Protein AF-A0A401I6B5-F1 (afdb_monomer)

pLDDT: mean 83.32, std 14.72, range [42.75, 95.06]

Mean predicted aligned error: 6.17 Å

Radius of gyration: 12.53 Å; Cα contacts (8 Å, |Δi|>4): 31; chains: 1; bounding box: 25×15×36 Å

Solvent-accessible surface area (backbone atoms only — not comparable to full-atom values): 3257 Å² total; per-residue (Å²): 131,85,87,80,86,69,74,68,53,75,65,54,50,53,49,47,52,52,30,52,52,49,49,69,36,79,89,53,55,69,66,60,28,52,50,31,47,52,53,44,52,48,53,54,52,50,31,48,52,53,58,63,69,74,107

Sequence (55 aa):
MERMTVKVTQGELQELKKLVSIIKNVRLPLSQRRIAKSQYESIIKHAKHCDRLTM

Nearest PDB structures (foldseek):
  8txr-assembly1_d  TM=7.833E-01  e=1.398E+00  Escherichia coli
  4n84-assembly1_A  TM=7.723E-01  e=1.849E+00  Homo sapiens
  5h1n-assembly1_B  TM=8.485E-01  e=7.470E+00  Shigella flexneri
  9had-assembly2_B  TM=6.291E-01  e=4.582E+00  Dermatophagoides farinae

Structure (mmCIF, N/CA/C/O backbone):
data_AF-A0A401I6B5-F1
#
_entry.id   AF-A0A401I6B5-F1
#
loop_
_atom_site.group_PDB
_atom_site.id
_atom_site.type_symbol
_atom_site.label_atom_id
_atom_site.label_alt_id
_atom_site.label_comp_id
_atom_site.label_asym_id
_atom_site.label_entity_id
_atom_site.label_seq_id
_atom_site.pdbx_PDB_ins_code
_atom_site.Cartn_x
_atom_site.Cartn_y
_atom_site.Cartn_z
_atom_site.occupancy
_atom_site.B_iso_or_equiv
_atom_site.auth_seq_id
_atom_site.auth_comp_id
_atom_site.auth_asym_id
_atom_site.auth_atom_id
_atom_site.pdbx_PDB_model_num
ATOM 1 N N . MET A 1 1 ? -14.088 3.273 -14.720 1.00 46.47 1 MET A N 1
ATOM 2 C CA . MET A 1 1 ? -12.859 3.117 -13.912 1.00 46.47 1 MET A CA 1
ATOM 3 C C . MET A 1 1 ? -11.856 2.362 -14.760 1.00 46.47 1 MET A C 1
ATOM 5 O O . MET A 1 1 ? -11.996 1.154 -14.910 1.00 46.47 1 MET A O 1
ATOM 9 N N . GLU A 1 2 ? -10.922 3.066 -15.391 1.00 50.66 2 GLU A N 1
ATOM 10 C CA . GLU A 1 2 ? -9.865 2.422 -16.173 1.00 50.66 2 GLU A CA 1
ATOM 11 C C . GLU A 1 2 ? -8.996 1.573 -15.238 1.00 50.66 2 GLU A C 1
ATOM 13 O O . GLU A 1 2 ? -8.498 2.051 -14.215 1.00 50.66 2 GLU A O 1
ATOM 18 N N . ARG A 1 3 ? -8.872 0.279 -15.547 1.00 60.12 3 ARG A N 1
ATOM 19 C CA . ARG A 1 3 ? -7.965 -0.618 -14.830 1.00 60.12 3 ARG A CA 1
ATOM 20 C C . ARG A 1 3 ? -6.561 -0.317 -15.327 1.00 60.12 3 ARG A C 1
ATOM 22 O O . ARG A 1 3 ? -6.191 -0.720 -16.421 1.00 60.12 3 ARG A O 1
ATOM 29 N N . MET A 1 4 ? -5.811 0.431 -14.531 1.00 67.69 4 MET A N 1
ATOM 30 C CA . MET A 1 4 ? -4.444 0.797 -14.857 1.00 67.69 4 MET A CA 1
ATOM 31 C C . MET A 1 4 ? -3.471 -0.238 -14.292 1.00 67.69 4 MET A C 1
ATOM 33 O O . MET A 1 4 ? -3.408 -0.432 -13.078 1.00 67.69 4 MET A O 1
ATOM 37 N N . THR A 1 5 ? -2.710 -0.880 -15.173 1.00 70.62 5 THR A N 1
ATOM 38 C CA . THR A 1 5 ? -1.623 -1.792 -14.799 1.00 70.62 5 THR A CA 1
ATOM 39 C C . THR A 1 5 ? -0.329 -0.987 -14.720 1.00 70.62 5 THR A C 1
ATOM 41 O O . THR A 1 5 ? 0.002 -0.273 -15.660 1.00 70.62 5 THR A O 1
ATOM 44 N N . VAL A 1 6 ? 0.385 -1.067 -13.596 1.00 75.94 6 VAL A N 1
ATOM 45 C CA . VAL A 1 6 ? 1.661 -0.367 -13.374 1.00 75.94 6 VAL A CA 1
ATOM 46 C C . VAL A 1 6 ? 2.720 -1.413 -13.056 1.00 75.94 6 VAL A C 1
ATOM 48 O O . VAL A 1 6 ? 2.463 -2.300 -12.237 1.00 75.94 6 VAL A O 1
ATOM 51 N N . LYS A 1 7 ? 3.891 -1.334 -13.6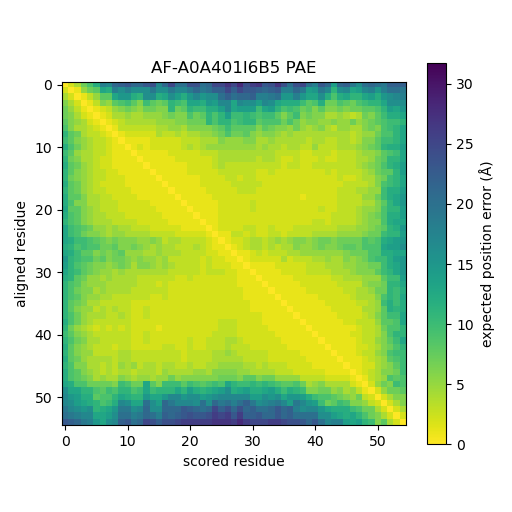96 1.00 81.94 7 LYS A N 1
ATOM 52 C CA . LYS A 1 7 ? 5.018 -2.203 -13.353 1.00 81.94 7 LYS A CA 1
ATOM 53 C C . LYS A 1 7 ? 5.629 -1.716 -12.046 1.00 81.94 7 LYS A C 1
ATOM 55 O O . LYS A 1 7 ? 5.945 -0.543 -11.897 1.00 81.94 7 LYS A O 1
ATOM 60 N N . VAL A 1 8 ? 5.762 -2.629 -11.096 1.00 82.56 8 VAL A N 1
ATOM 61 C CA . VAL A 1 8 ? 6.359 -2.380 -9.783 1.00 82.56 8 VAL A CA 1
ATOM 62 C C . VAL A 1 8 ? 7.398 -3.455 -9.516 1.00 82.56 8 VAL A C 1
ATOM 64 O O . VAL A 1 8 ? 7.277 -4.585 -9.999 1.00 82.56 8 VAL A O 1
ATOM 67 N N . THR A 1 9 ? 8.411 -3.121 -8.731 1.00 87.50 9 THR A N 1
ATOM 68 C CA . THR A 1 9 ? 9.376 -4.106 -8.244 1.00 87.50 9 THR A CA 1
ATOM 69 C C . THR A 1 9 ? 8.714 -5.086 -7.266 1.00 87.50 9 THR A C 1
ATOM 71 O O . THR A 1 9 ? 7.647 -4.829 -6.700 1.00 87.50 9 THR A O 1
ATOM 74 N N . GLN A 1 10 ? 9.358 -6.230 -7.016 1.00 87.25 10 GLN A N 1
ATOM 75 C CA . GLN A 1 10 ? 8.859 -7.209 -6.044 1.00 87.25 10 GLN A CA 1
ATOM 76 C C . GLN A 1 10 ? 8.753 -6.623 -4.623 1.00 87.25 10 GLN A C 1
ATOM 78 O O . GLN A 1 10 ? 7.815 -6.958 -3.896 1.00 87.25 10 GLN A O 1
ATOM 83 N N . GLY A 1 11 ? 9.679 -5.736 -4.241 1.00 88.44 11 GLY A N 1
ATOM 84 C CA . GLY A 1 11 ? 9.649 -5.034 -2.955 1.00 88.44 11 GLY A CA 1
ATOM 85 C C . GLY A 1 11 ? 8.434 -4.116 -2.836 1.00 88.44 11 GLY A C 1
ATOM 86 O O . GLY A 1 11 ? 7.657 -4.238 -1.889 1.00 88.44 11 GLY A O 1
ATOM 87 N N . GLU A 1 12 ? 8.197 -3.283 -3.851 1.00 87.19 12 GLU A N 1
ATOM 88 C CA . GLU A 1 12 ? 7.019 -2.411 -3.911 1.00 87.19 12 GLU A CA 1
ATOM 89 C C . GLU A 1 12 ? 5.714 -3.212 -3.902 1.00 87.19 12 GLU A C 1
ATOM 91 O O . GLU A 1 12 ? 4.767 -2.844 -3.211 1.00 87.19 12 GLU A O 1
ATOM 96 N N . LEU A 1 13 ? 5.653 -4.355 -4.596 1.00 89.06 13 LEU A N 1
ATOM 97 C CA . LEU A 1 13 ? 4.473 -5.222 -4.572 1.00 89.06 13 LEU A CA 1
ATOM 98 C C . LEU A 1 13 ? 4.171 -5.757 -3.163 1.00 89.06 13 LEU A C 1
ATOM 100 O O . LEU A 1 13 ? 3.004 -5.817 -2.762 1.00 89.06 13 LEU A O 1
ATOM 104 N N . GLN A 1 14 ? 5.193 -6.168 -2.408 1.00 93.00 14 G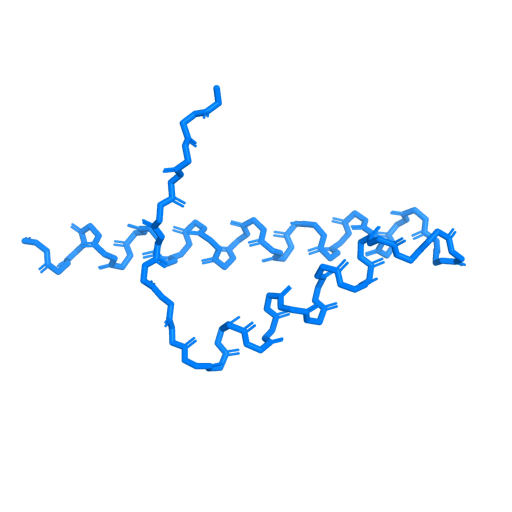LN A N 1
ATOM 105 C CA . GLN A 1 14 ? 5.008 -6.616 -1.026 1.00 93.00 14 GLN A CA 1
ATOM 106 C C . GLN A 1 14 ? 4.542 -5.470 -0.122 1.00 93.00 14 GLN A C 1
ATOM 108 O O . GLN A 1 14 ? 3.630 -5.666 0.685 1.00 93.00 14 GLN A O 1
ATOM 113 N N . GLU A 1 15 ? 5.115 -4.280 -0.289 1.00 91.69 15 GLU A N 1
ATOM 114 C CA . GLU A 1 15 ? 4.719 -3.075 0.441 1.00 91.69 15 GLU A CA 1
ATOM 115 C C . GLU A 1 15 ? 3.250 -2.718 0.163 1.00 91.69 15 GLU A C 1
ATOM 117 O O . GLU A 1 15 ? 2.446 -2.579 1.085 1.00 91.69 15 GLU A O 1
ATOM 122 N N . LEU A 1 16 ? 2.848 -2.687 -1.113 1.00 92.44 16 LEU A N 1
ATOM 123 C CA . LEU A 1 16 ? 1.470 -2.423 -1.532 1.00 92.44 16 LEU A CA 1
ATOM 124 C C . LEU A 1 16 ? 0.487 -3.429 -0.915 1.00 92.44 16 LEU A C 1
ATOM 126 O O . LEU A 1 16 ? -0.584 -3.035 -0.451 1.00 92.44 16 LEU A O 1
ATOM 130 N N . LYS A 1 17 ? 0.845 -4.720 -0.846 1.00 93.31 17 LYS A N 1
ATOM 131 C CA . LYS A 1 17 ? 0.018 -5.746 -0.181 1.00 93.31 17 LYS A CA 1
ATOM 132 C C . LYS A 1 17 ? -0.146 -5.472 1.318 1.00 93.31 17 LYS A C 1
ATOM 134 O O . LYS A 1 17 ? -1.265 -5.577 1.828 1.00 93.31 17 LYS A O 1
ATOM 139 N N . LYS A 1 18 ? 0.930 -5.091 2.018 1.00 94.12 18 LYS A N 1
ATOM 140 C CA . LYS A 1 18 ? 0.873 -4.715 3.444 1.00 94.12 18 LYS A CA 1
ATOM 141 C C . LYS A 1 18 ? -0.025 -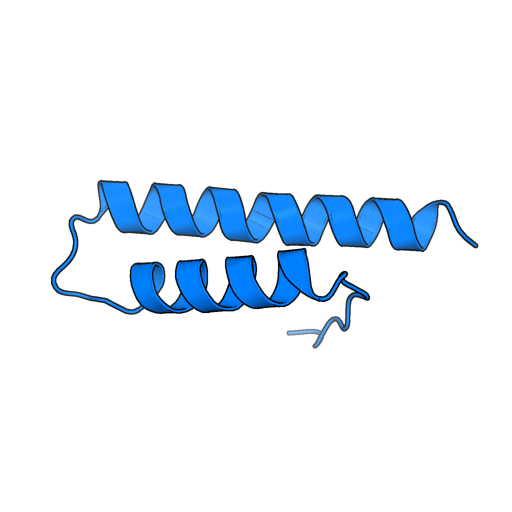3.496 3.655 1.00 94.12 18 LYS A C 1
ATOM 143 O O . LYS A 1 18 ? -0.910 -3.530 4.508 1.00 94.12 18 LYS A O 1
ATOM 148 N N . LEU A 1 19 ? 0.139 -2.460 2.833 1.00 93.19 19 LEU A N 1
ATOM 149 C CA . LEU A 1 19 ? -0.657 -1.233 2.904 1.00 93.19 19 LEU A CA 1
ATOM 150 C C . LEU A 1 19 ? -2.144 -1.502 2.656 1.00 93.19 19 LEU A C 1
ATOM 152 O O . LEU A 1 19 ? -2.987 -1.018 3.406 1.00 93.19 19 LEU A O 1
ATOM 156 N N . VAL A 1 20 ? -2.488 -2.342 1.674 1.00 93.62 20 VAL A N 1
ATOM 157 C CA . VAL A 1 20 ? -3.882 -2.748 1.425 1.00 93.62 20 VAL A CA 1
ATOM 158 C C . VAL A 1 20 ? -4.478 -3.484 2.624 1.00 93.62 20 VAL A C 1
ATOM 160 O O . VAL A 1 20 ? -5.634 -3.236 2.968 1.00 93.62 20 VAL A O 1
ATOM 163 N N . SER A 1 21 ? -3.704 -4.356 3.276 1.00 94.44 21 SER A N 1
ATOM 164 C CA . SER A 1 21 ? -4.141 -5.039 4.499 1.00 94.44 21 SER A CA 1
ATOM 165 C C . SER A 1 21 ? -4.472 -4.035 5.609 1.00 94.44 21 SER A C 1
ATOM 167 O O . SER A 1 21 ? -5.541 -4.111 6.213 1.00 94.44 21 SER A O 1
ATOM 169 N N . ILE A 1 22 ? -3.619 -3.023 5.805 1.00 92.12 22 ILE A N 1
ATOM 170 C CA . ILE A 1 22 ? -3.836 -1.942 6.778 1.00 92.12 22 ILE A CA 1
ATOM 171 C C . ILE A 1 22 ? -5.091 -1.132 6.430 1.00 92.12 22 ILE A C 1
ATOM 173 O O . ILE A 1 22 ? -5.942 -0.922 7.290 1.00 92.12 22 ILE A O 1
ATOM 177 N N . ILE A 1 23 ? -5.252 -0.718 5.169 1.00 92.19 23 ILE A N 1
ATOM 178 C CA . ILE A 1 23 ? -6.395 0.089 4.705 1.00 92.19 23 ILE A CA 1
ATOM 179 C C . ILE A 1 23 ? -7.723 -0.654 4.910 1.00 92.19 23 ILE A C 1
ATOM 181 O O . ILE A 1 23 ? -8.708 -0.053 5.345 1.00 92.19 23 ILE A O 1
ATOM 185 N N . LYS A 1 24 ? -7.752 -1.958 4.609 1.00 92.81 24 LYS A N 1
ATOM 186 C CA . LYS A 1 24 ? -8.945 -2.806 4.758 1.00 92.81 24 LYS A CA 1
ATOM 187 C C . LYS A 1 24 ? -9.218 -3.210 6.207 1.00 92.81 24 LYS A C 1
ATOM 189 O O . LYS A 1 24 ? -10.326 -3.648 6.510 1.00 92.81 24 LYS A O 1
ATOM 194 N N . ASN A 1 25 ? -8.248 -3.058 7.108 1.00 93.12 25 ASN A N 1
ATOM 195 C CA . ASN A 1 25 ? -8.421 -3.412 8.507 1.00 93.12 25 ASN A CA 1
ATOM 196 C C . ASN A 1 25 ? -9.237 -2.343 9.248 1.00 93.12 25 ASN A C 1
ATOM 198 O O . ASN A 1 25 ? -8.716 -1.350 9.752 1.00 93.12 25 ASN A O 1
ATOM 202 N N . VAL A 1 26 ? -10.544 -2.583 9.346 1.00 88.88 26 VAL A N 1
ATOM 203 C CA . VAL A 1 26 ? -11.503 -1.700 10.028 1.00 88.88 26 VAL A CA 1
ATOM 204 C C . VAL A 1 26 ? -11.214 -1.498 11.518 1.00 88.88 26 VAL A C 1
ATOM 206 O O . VAL A 1 26 ? -11.672 -0.505 12.076 1.00 88.88 26 VAL A O 1
ATOM 209 N N . ARG A 1 27 ? -10.435 -2.393 12.147 1.00 94.00 27 ARG A N 1
ATOM 210 C CA . ARG A 1 27 ?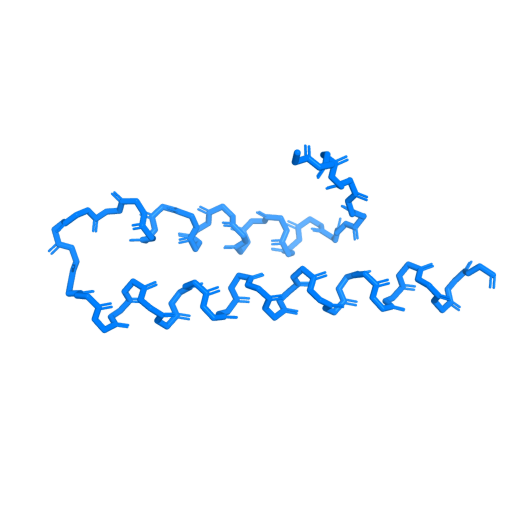 -10.038 -2.280 13.560 1.00 94.00 27 ARG A CA 1
ATOM 211 C C . ARG A 1 27 ? -8.964 -1.216 13.784 1.00 94.00 27 ARG A C 1
ATOM 213 O O . ARG A 1 27 ? -8.754 -0.808 14.920 1.00 94.00 27 ARG A O 1
ATOM 220 N N . LEU A 1 28 ? -8.279 -0.773 12.728 1.00 91.94 28 LEU A N 1
ATOM 221 C CA . LEU A 1 28 ? -7.260 0.263 12.837 1.00 91.94 28 LEU A CA 1
ATOM 222 C C . LEU A 1 28 ? -7.878 1.673 12.827 1.00 91.94 28 LEU A C 1
ATOM 224 O O . LEU A 1 28 ? -8.872 1.923 12.122 1.00 91.94 28 LEU A O 1
ATOM 228 N N . PRO A 1 29 ? -7.257 2.628 13.543 1.00 94.00 29 PRO A N 1
ATOM 229 C CA . PRO A 1 29 ? -7.639 4.031 13.509 1.00 94.00 29 PRO A CA 1
ATOM 230 C C . PRO A 1 29 ? -7.739 4.573 12.081 1.00 94.00 29 PRO A C 1
ATOM 232 O O . PRO A 1 29 ? -6.937 4.245 11.202 1.00 94.00 29 PRO A O 1
ATOM 235 N N . LEU A 1 30 ? -8.709 5.462 11.854 1.00 92.75 30 LEU A N 1
ATOM 236 C CA . LEU A 1 30 ? -8.879 6.145 10.567 1.00 92.75 30 LEU A CA 1
ATOM 237 C C . LEU A 1 30 ? -7.606 6.883 10.130 1.00 92.75 30 LEU A C 1
ATOM 239 O O . LEU A 1 30 ? -7.285 6.884 8.945 1.00 92.75 30 LEU A O 1
ATOM 243 N N . SER A 1 31 ? -6.859 7.468 11.070 1.00 93.19 31 SER A N 1
ATOM 244 C CA . SER A 1 31 ? -5.576 8.130 10.803 1.00 93.19 31 SER A CA 1
ATOM 245 C C . SER A 1 31 ? -4.555 7.172 10.186 1.00 93.19 31 SER A C 1
ATOM 247 O O . SER A 1 31 ? -4.015 7.467 9.123 1.00 93.19 31 SER A O 1
ATOM 249 N N . GLN A 1 32 ? -4.356 5.991 10.779 1.00 92.31 32 GLN A N 1
ATOM 250 C CA . GLN A 1 32 ? -3.444 4.972 10.251 1.00 92.31 32 GLN A CA 1
ATOM 251 C C . GLN A 1 32 ? -3.870 4.482 8.865 1.00 92.31 32 GLN A C 1
ATOM 253 O O . GLN A 1 32 ? -3.039 4.378 7.964 1.00 92.31 32 GLN A O 1
ATOM 258 N N . ARG A 1 33 ? -5.171 4.257 8.653 1.00 93.44 33 ARG A N 1
ATOM 259 C CA . ARG A 1 33 ? -5.699 3.871 7.335 1.00 93.44 33 ARG A CA 1
ATOM 260 C C . ARG A 1 33 ? -5.486 4.954 6.276 1.00 93.44 33 ARG A C 1
ATOM 262 O O . ARG A 1 33 ? -5.157 4.631 5.137 1.00 93.44 33 ARG A O 1
ATOM 269 N N . ARG A 1 34 ? -5.630 6.235 6.637 1.00 93.88 34 ARG A N 1
ATOM 270 C CA . ARG A 1 34 ? -5.357 7.371 5.735 1.00 93.88 34 ARG A CA 1
ATOM 271 C C . ARG A 1 34 ? -3.873 7.487 5.394 1.00 93.88 34 ARG A C 1
ATOM 273 O O . ARG A 1 34 ? -3.554 7.700 4.229 1.00 93.88 34 ARG A O 1
ATOM 280 N N . ILE A 1 35 ? -2.986 7.300 6.372 1.00 94.31 35 ILE A N 1
ATOM 281 C CA . ILE A 1 35 ? -1.533 7.295 6.148 1.00 94.31 35 ILE A CA 1
ATOM 282 C C . ILE A 1 35 ? -1.155 6.160 5.190 1.00 94.31 35 ILE A C 1
ATOM 284 O O . ILE A 1 35 ? -0.493 6.409 4.186 1.00 94.31 35 ILE A O 1
ATOM 288 N N . ALA A 1 36 ? -1.650 4.944 5.435 1.00 93.50 36 ALA A N 1
ATOM 289 C CA . ALA A 1 36 ? -1.386 3.799 4.567 1.00 93.50 36 ALA A CA 1
ATOM 290 C C . ALA A 1 36 ? -1.926 4.001 3.143 1.00 93.50 36 ALA A C 1
ATOM 292 O O . ALA A 1 36 ? -1.263 3.640 2.172 1.00 93.50 36 ALA A O 1
ATOM 293 N N . LYS A 1 37 ? -3.102 4.630 2.996 1.00 93.62 37 LYS A N 1
ATOM 294 C CA . LYS A 1 37 ? -3.643 5.003 1.682 1.00 93.62 37 LYS A CA 1
ATOM 295 C C . LYS A 1 37 ? -2.742 6.006 0.956 1.00 93.62 37 LYS A C 1
ATOM 297 O O . LYS A 1 37 ? -2.452 5.801 -0.216 1.00 93.62 37 LYS A O 1
ATOM 302 N N . SER A 1 38 ? -2.261 7.034 1.653 1.00 95.06 38 SER A N 1
ATOM 303 C CA . SER A 1 38 ? -1.338 8.024 1.085 1.00 95.06 38 SER A CA 1
ATOM 304 C C . SER A 1 38 ? -0.026 7.379 0.616 1.0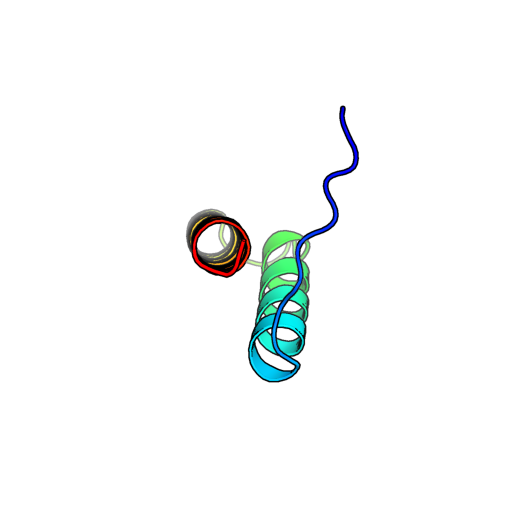0 95.06 38 SER A C 1
ATOM 306 O O . SER A 1 38 ? 0.434 7.626 -0.498 1.00 95.06 38 SER A O 1
ATOM 308 N N . GLN A 1 39 ? 0.543 6.472 1.420 1.00 93.31 39 GLN A N 1
ATOM 309 C CA . GLN A 1 39 ? 1.738 5.711 1.040 1.00 93.31 39 GLN A CA 1
ATOM 310 C C . GLN A 1 39 ? 1.490 4.825 -0.187 1.00 93.31 39 GLN A C 1
ATOM 312 O O . GLN A 1 39 ? 2.306 4.813 -1.107 1.00 93.31 39 GLN A O 1
ATOM 317 N N . TYR A 1 40 ? 0.342 4.144 -0.243 1.00 92.94 40 TYR A N 1
ATOM 318 C CA . TYR A 1 40 ? -0.049 3.323 -1.390 1.00 92.94 40 TYR A CA 1
ATOM 319 C C . TYR A 1 40 ? -0.132 4.163 -2.673 1.00 92.94 40 TYR A C 1
ATOM 321 O O . TYR A 1 40 ? 0.436 3.796 -3.701 1.00 92.94 40 TYR A O 1
ATOM 329 N N . GLU A 1 41 ? -0.798 5.318 -2.612 1.00 91.25 41 GLU A N 1
ATOM 330 C CA . GLU A 1 41 ? -0.927 6.237 -3.747 1.00 91.25 41 GLU A CA 1
ATOM 331 C C . GLU A 1 41 ? 0.430 6.802 -4.191 1.00 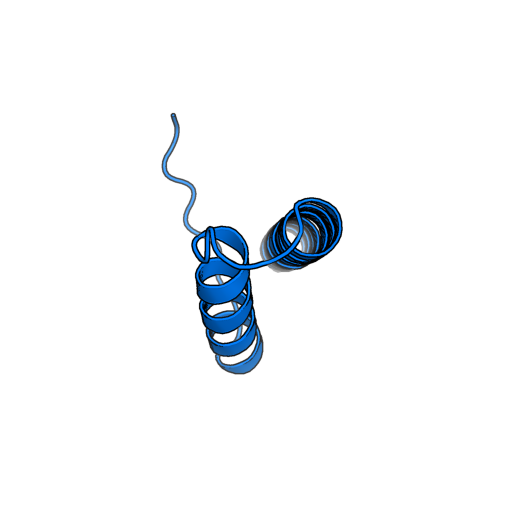91.25 41 GLU A C 1
ATOM 333 O O . GLU A 1 41 ? 0.668 6.936 -5.393 1.00 91.25 41 GLU A O 1
ATOM 338 N N . SER A 1 42 ? 1.340 7.070 -3.249 1.00 91.25 42 SER A N 1
ATOM 339 C CA . SER A 1 42 ? 2.696 7.547 -3.541 1.00 91.25 42 SER A CA 1
ATOM 340 C C . SER A 1 42 ? 3.521 6.515 -4.317 1.00 91.25 42 SER A C 1
ATOM 342 O O . SER A 1 42 ? 4.096 6.853 -5.352 1.00 91.25 42 SER A O 1
ATOM 344 N N . ILE A 1 43 ? 3.508 5.245 -3.889 1.00 88.44 43 ILE A N 1
ATOM 345 C CA . ILE A 1 43 ? 4.215 4.149 -4.579 1.00 88.44 43 ILE A CA 1
ATOM 346 C C . ILE A 1 43 ? 3.664 3.975 -5.996 1.00 88.44 43 ILE A C 1
ATOM 348 O O . ILE A 1 43 ? 4.420 3.933 -6.961 1.00 88.44 43 ILE A O 1
ATOM 352 N N . ILE A 1 44 ? 2.337 3.957 -6.150 1.00 87.81 44 ILE A N 1
ATOM 353 C CA . ILE A 1 44 ? 1.707 3.858 -7.470 1.00 87.81 44 ILE A CA 1
ATOM 354 C C . ILE A 1 44 ? 2.085 5.052 -8.356 1.00 87.81 44 ILE A C 1
ATOM 356 O O . ILE A 1 44 ? 2.375 4.871 -9.536 1.00 87.81 44 ILE A O 1
ATOM 360 N N . LYS A 1 45 ? 2.101 6.278 -7.820 1.00 87.81 45 LYS A N 1
ATOM 361 C CA . LYS A 1 45 ? 2.497 7.475 -8.576 1.00 87.81 45 LYS A CA 1
ATOM 362 C C . LYS A 1 45 ? 3.969 7.430 -8.991 1.00 87.81 45 LYS A C 1
ATOM 364 O O . LYS A 1 45 ? 4.276 7.798 -10.123 1.00 87.81 45 LYS A O 1
ATOM 369 N N . HIS A 1 46 ? 4.851 6.976 -8.104 1.00 85.38 46 HIS A N 1
ATOM 370 C CA . HIS A 1 46 ? 6.271 6.809 -8.397 1.00 85.38 46 HIS A CA 1
ATOM 371 C C . HIS A 1 46 ? 6.488 5.774 -9.503 1.00 85.38 46 HIS A C 1
ATOM 373 O O . HIS A 1 46 ? 7.106 6.085 -10.518 1.00 85.38 46 HIS A O 1
ATOM 379 N N . ALA A 1 47 ? 5.876 4.598 -9.368 1.0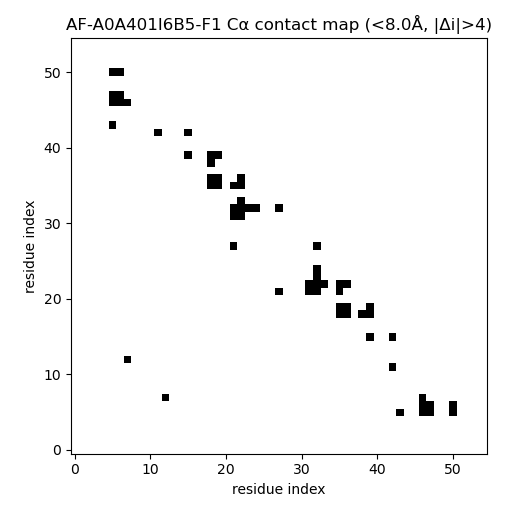0 82.75 47 ALA A N 1
ATOM 380 C CA . ALA A 1 47 ? 5.956 3.534 -10.358 1.00 82.75 47 ALA A CA 1
ATOM 381 C C . ALA A 1 47 ? 5.419 3.975 -11.733 1.00 82.75 47 ALA A C 1
ATOM 383 O O . ALA A 1 47 ? 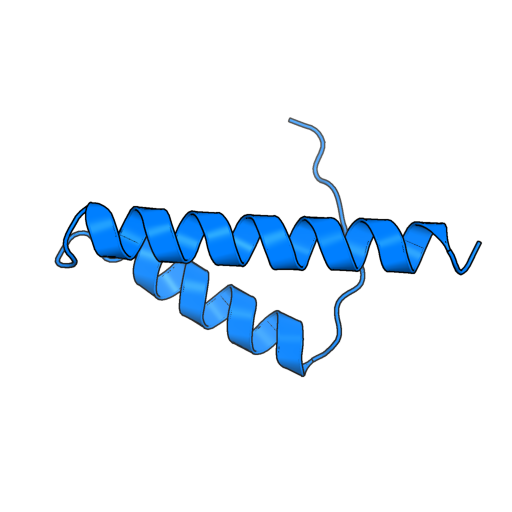6.048 3.717 -12.754 1.00 82.75 47 ALA A O 1
ATOM 384 N N . LYS A 1 48 ? 4.325 4.752 -11.772 1.00 79.94 48 LYS A N 1
ATOM 385 C CA . LYS A 1 48 ? 3.824 5.374 -13.014 1.00 79.94 48 LYS A CA 1
ATOM 386 C C . LYS A 1 48 ? 4.831 6.324 -13.658 1.00 79.94 48 LYS A C 1
ATOM 388 O O . LYS A 1 48 ? 4.938 6.354 -14.878 1.00 79.94 48 LYS A O 1
ATOM 393 N N . HIS A 1 49 ? 5.516 7.141 -12.859 1.00 74.62 49 HIS A N 1
ATOM 394 C CA . HIS A 1 49 ? 6.527 8.068 -13.367 1.00 74.62 49 HIS A CA 1
ATOM 395 C C . HIS A 1 49 ? 7.771 7.336 -13.874 1.00 74.62 49 HIS A C 1
ATOM 397 O O . HIS A 1 49 ? 8.348 7.757 -14.871 1.00 74.62 49 HIS A O 1
ATOM 403 N N . CYS A 1 50 ? 8.154 6.242 -13.217 1.00 66.12 50 CYS A N 1
ATOM 404 C CA . CYS A 1 50 ? 9.288 5.416 -13.611 1.00 66.12 50 CYS A CA 1
ATOM 405 C C . CYS A 1 50 ? 9.025 4.690 -14.944 1.00 66.12 50 CYS A C 1
ATOM 407 O O . CYS A 1 50 ? 9.867 4.728 -15.839 1.00 66.12 50 CYS A O 1
ATOM 409 N N . ASP A 1 51 ? 7.817 4.142 -15.127 1.00 60.12 51 ASP A N 1
ATOM 410 C CA . ASP A 1 51 ? 7.380 3.529 -16.396 1.00 60.12 51 ASP A CA 1
ATOM 411 C C . ASP A 1 51 ? 7.359 4.563 -17.539 1.00 60.12 51 ASP A C 1
ATOM 413 O O . ASP A 1 51 ? 7.734 4.273 -18.668 1.00 60.12 51 ASP A O 1
ATOM 417 N N . ARG A 1 52 ? 7.008 5.819 -17.228 1.00 56.16 52 ARG A N 1
ATOM 418 C CA . ARG A 1 52 ? 6.972 6.928 -18.196 1.00 56.16 52 ARG A CA 1
ATOM 419 C C . ARG A 1 52 ? 8.352 7.490 -18.563 1.00 56.16 52 ARG A C 1
ATOM 421 O O . ARG A 1 52 ? 8.456 8.180 -19.568 1.00 56.16 52 ARG A O 1
ATOM 428 N N . LEU A 1 53 ? 9.380 7.238 -17.750 1.00 52.06 53 LEU A N 1
ATOM 429 C CA . LEU A 1 53 ? 10.772 7.648 -17.999 1.00 52.06 53 LEU A CA 1
ATOM 430 C C . LEU A 1 53 ? 11.590 6.576 -18.734 1.00 52.06 53 LEU A C 1
ATOM 432 O O . LEU A 1 53 ? 12.690 6.868 -19.190 1.00 52.06 53 LEU A O 1
ATOM 436 N N . THR A 1 54 ? 11.075 5.348 -18.830 1.00 47.38 54 THR A N 1
ATOM 437 C CA . THR A 1 54 ? 11.710 4.228 -19.546 1.00 47.38 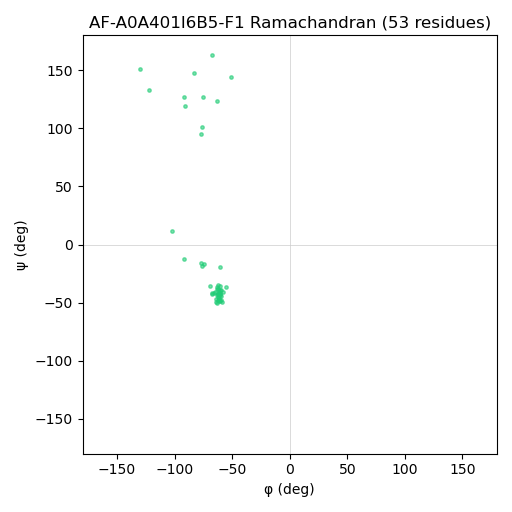54 THR A CA 1
ATOM 438 C C . THR A 1 54 ? 11.091 3.958 -20.924 1.00 47.38 54 THR A C 1
ATOM 440 O O . THR A 1 54 ? 11.405 2.935 -21.533 1.00 47.38 54 THR A O 1
ATOM 443 N N . MET A 1 55 ? 10.243 4.868 -21.421 1.00 42.75 55 MET A N 1
ATOM 444 C CA . MET A 1 55 ? 9.749 4.875 -22.806 1.00 42.75 55 MET A CA 1
ATOM 445 C C . MET A 1 55 ? 10.608 5.752 -23.707 1.00 42.75 55 MET A C 1
ATOM 447 O O . MET A 1 55 ? 10.894 6.899 -23.296 1.00 42.75 55 MET A O 1
#

Secondary structure (DSSP, 8-state):
---------HHHHHHHHHHHHHHH-TTS-HHHHHHHHHHHHHHHHHHHHHHHH--

Foldseek 3Di:
DDPDDFDDDPVLVVLLVVLVVQLPPPPDDPVSNVVSVVVNVVRRVVRVVVVVVVD